Protein AF-A0A929VD58-F1 (afdb_monomer_lite)

Secondary structure (DSSP, 8-state):
-HHHHHHHHT-HHHHHHHHHHTSTT------S--TTHHHHHHHHTTTT-S------S-HHHHHHHHHHHTTT-TT----PPPP------

Radius of gyration: 15.79 Å; chains: 1; bounding box: 38×29×46 Å

Foldseek 3Di:
DCVLLVVLVVDPVSVVQLVQVVDPPGDDDDDDDDDLSVLSSQCNRPVVDPDDDDDDDDQVVQVVSQVSNCVRPVPDDDDGDDDPPPPPD

Structure (mmCIF, N/CA/C/O backbone):
data_AF-A0A929VD58-F1
#
_entry.id   AF-A0A929VD58-F1
#
loop_
_atom_site.group_PDB
_atom_site.id
_atom_site.type_symbol
_atom_site.label_atom_id
_atom_site.label_alt_id
_atom_site.label_comp_id
_atom_site.label_asym_id
_atom_site.label_entity_id
_atom_site.label_seq_id
_atom_site.pdbx_PDB_ins_code
_atom_site.Cartn_x
_atom_site.Cartn_y
_atom_site.Cartn_z
_atom_site.occupancy
_atom_site.B_iso_or_equiv
_atom_site.auth_seq_id
_atom_site.auth_comp_id
_atom_site.auth_asym_id
_atom_site.auth_atom_id
_atom_site.pdbx_PDB_model_num
ATOM 1 N N . MET A 1 1 ? -2.543 10.207 -10.403 1.00 66.75 1 MET A N 1
ATOM 2 C CA . MET A 1 1 ? -2.131 11.236 -11.404 1.00 66.75 1 MET A CA 1
ATOM 3 C C . MET A 1 1 ? -1.045 10.662 -12.310 1.00 66.75 1 MET A C 1
ATOM 5 O O . MET A 1 1 ? -0.014 10.258 -11.790 1.00 66.75 1 MET A O 1
ATOM 9 N N . LYS A 1 2 ? -1.242 10.637 -13.640 1.00 68.19 2 LYS A N 1
ATOM 10 C CA . LYS A 1 2 ? -0.310 9.975 -14.584 1.00 68.19 2 LYS A CA 1
ATOM 11 C C . LYS A 1 2 ? 1.132 10.505 -14.531 1.00 68.19 2 LYS A C 1
ATOM 13 O O . LYS A 1 2 ? 2.062 9.740 -14.740 1.00 68.19 2 LYS A O 1
ATOM 18 N N . SER A 1 3 ? 1.323 11.790 -14.230 1.00 78.69 3 SER A N 1
ATOM 19 C CA . SER A 1 3 ? 2.650 12.417 -14.146 1.00 78.69 3 SER A CA 1
ATOM 20 C C . SER A 1 3 ? 3.495 11.903 -12.980 1.00 78.69 3 SER A C 1
ATOM 22 O O . SER A 1 3 ? 4.699 11.748 -13.129 1.00 78.69 3 SER A O 1
ATOM 24 N N . ILE A 1 4 ? 2.871 11.623 -11.834 1.00 82.44 4 ILE A N 1
ATOM 25 C CA . ILE A 1 4 ? 3.575 11.181 -10.621 1.00 82.44 4 ILE A CA 1
ATOM 26 C C . ILE A 1 4 ? 3.936 9.697 -10.729 1.00 82.44 4 ILE A C 1
ATOM 28 O O . ILE A 1 4 ? 4.997 9.307 -10.269 1.00 82.44 4 ILE A O 1
ATOM 32 N N . GLN A 1 5 ? 3.100 8.908 -11.413 1.00 84.88 5 GLN A N 1
ATOM 33 C CA . GLN A 1 5 ? 3.297 7.469 -11.612 1.00 84.88 5 GLN A CA 1
ATOM 34 C C . GLN A 1 5 ? 4.352 7.131 -12.675 1.00 84.88 5 GLN A C 1
ATOM 36 O O . GLN A 1 5 ? 4.913 6.040 -12.633 1.00 84.88 5 GLN A O 1
ATOM 41 N N . ALA A 1 6 ? 4.633 8.030 -13.626 1.00 87.69 6 ALA A N 1
ATOM 42 C CA . ALA A 1 6 ? 5.539 7.751 -14.745 1.00 87.69 6 ALA A CA 1
ATOM 43 C C . ALA A 1 6 ? 6.925 7.208 -14.319 1.00 87.69 6 ALA A C 1
ATOM 45 O O . ALA A 1 6 ? 7.326 6.183 -14.869 1.00 87.69 6 ALA A O 1
ATOM 46 N N . PRO A 1 7 ? 7.604 7.765 -13.293 1.00 88.38 7 PRO A N 1
ATOM 47 C CA . PRO A 1 7 ? 8.878 7.230 -12.809 1.00 88.38 7 PRO A CA 1
ATOM 48 C C . PRO A 1 7 ? 8.811 5.779 -12.311 1.00 88.38 7 PRO A C 1
ATOM 50 O O . PRO A 1 7 ? 9.793 5.055 -12.427 1.00 88.38 7 PRO A O 1
ATOM 53 N N . LEU A 1 8 ? 7.673 5.313 -11.776 1.00 88.81 8 LEU A N 1
ATOM 54 C CA . LEU A 1 8 ? 7.545 3.918 -11.332 1.00 88.81 8 LEU A CA 1
ATOM 55 C C . LEU A 1 8 ? 7.605 2.947 -12.514 1.00 88.81 8 LEU A C 1
ATOM 57 O O . LEU A 1 8 ? 8.210 1.886 -12.400 1.00 88.81 8 LEU A O 1
ATOM 61 N N . PHE A 1 9 ? 7.042 3.319 -13.665 1.00 88.25 9 PHE A N 1
ATOM 62 C CA . PHE A 1 9 ? 7.075 2.489 -14.874 1.00 88.25 9 PHE A CA 1
ATOM 63 C C . PHE A 1 9 ? 8.458 2.425 -15.536 1.00 88.25 9 PHE A C 1
ATOM 65 O O . PHE A 1 9 ? 8.683 1.567 -16.386 1.00 88.25 9 PHE A O 1
ATOM 72 N N . GLU A 1 10 ? 9.399 3.275 -15.123 1.00 90.38 10 GLU A N 1
ATOM 73 C CA . GLU A 1 10 ? 10.802 3.200 -15.539 1.00 90.38 10 GLU A CA 1
ATOM 74 C C . GLU A 1 10 ? 11.626 2.253 -14.647 1.00 90.38 10 GLU A C 1
ATOM 76 O O . GLU A 1 10 ? 12.731 1.859 -15.021 1.00 90.38 10 GLU A O 1
ATOM 81 N N . LEU A 1 11 ? 11.098 1.840 -13.486 1.00 91.50 11 LEU A N 1
ATOM 82 C CA . LEU A 1 11 ? 11.786 0.943 -12.557 1.00 91.50 11 LEU A CA 1
ATOM 83 C C . LEU A 1 11 ? 11.567 -0.533 -12.938 1.00 91.50 11 LEU A C 1
ATOM 85 O O . LEU A 1 11 ? 10.443 -1.037 -12.832 1.00 91.50 11 LEU A O 1
ATOM 89 N N . PRO A 1 12 ? 12.631 -1.301 -13.259 1.00 92.94 12 PRO A N 1
ATOM 90 C CA . PRO A 1 12 ? 12.499 -2.719 -13.607 1.00 92.94 12 PRO A CA 1
ATOM 91 C C . PRO A 1 12 ? 11.857 -3.567 -12.500 1.00 92.94 12 PRO A C 1
ATOM 93 O O . PRO A 1 12 ? 11.106 -4.503 -12.783 1.00 92.94 12 PRO A O 1
ATOM 96 N N . ALA A 1 13 ? 12.117 -3.223 -11.233 1.00 91.38 13 ALA A N 1
ATOM 97 C CA . ALA A 1 13 ? 11.530 -3.901 -10.079 1.00 91.38 13 ALA A CA 1
ATOM 98 C C . ALA A 1 13 ? 10.000 -3.748 -10.041 1.00 91.38 13 ALA A C 1
ATOM 100 O O . ALA A 1 13 ? 9.292 -4.717 -9.778 1.00 91.38 13 ALA A O 1
ATOM 101 N N . PHE A 1 14 ? 9.486 -2.559 -10.368 1.00 91.62 14 PHE A N 1
ATOM 102 C CA . PHE A 1 14 ? 8.049 -2.293 -10.407 1.00 91.62 14 PHE A CA 1
ATOM 103 C C . PHE A 1 14 ? 7.364 -3.010 -11.575 1.00 91.62 14 PHE A C 1
ATOM 105 O O . PHE A 1 14 ? 6.313 -3.621 -11.396 1.00 91.62 14 PHE A O 1
ATOM 112 N N . LEU A 1 15 ? 7.988 -3.014 -12.757 1.00 91.25 15 LEU A N 1
ATOM 113 C CA . LEU A 1 15 ? 7.482 -3.767 -13.909 1.00 91.25 15 LEU A CA 1
ATOM 114 C C . LEU A 1 15 ? 7.416 -5.273 -13.619 1.00 91.25 15 LEU A C 1
ATOM 116 O O . LEU A 1 15 ? 6.436 -5.933 -13.961 1.00 91.25 15 LEU A O 1
ATOM 120 N N . THR A 1 16 ? 8.440 -5.806 -12.950 1.00 92.50 16 THR A N 1
ATOM 121 C CA . THR A 1 16 ? 8.476 -7.212 -12.523 1.00 92.50 16 THR A CA 1
ATOM 122 C C . THR A 1 16 ? 7.363 -7.505 -11.520 1.00 92.50 16 THR A C 1
ATOM 124 O O . THR A 1 16 ? 6.646 -8.488 -11.678 1.00 92.50 16 THR A O 1
ATOM 127 N N . LEU A 1 17 ? 7.168 -6.624 -10.536 1.00 92.31 17 LEU A N 1
ATOM 128 C CA . LEU A 1 17 ? 6.084 -6.731 -9.564 1.00 92.31 17 LEU A CA 1
ATOM 129 C C . LEU A 1 17 ? 4.708 -6.765 -10.237 1.00 92.31 17 LEU A C 1
ATOM 131 O O . LEU A 1 17 ? 3.927 -7.669 -9.951 1.00 92.31 17 LEU A O 1
ATOM 135 N N . ASN A 1 18 ? 4.412 -5.822 -11.139 1.00 89.69 18 ASN A N 1
ATOM 136 C CA . ASN A 1 18 ? 3.110 -5.769 -11.813 1.00 89.69 18 ASN A CA 1
ATOM 137 C C . ASN A 1 18 ? 2.858 -7.031 -12.641 1.00 89.69 18 ASN A C 1
ATOM 139 O O . ASN A 1 18 ? 1.771 -7.596 -12.574 1.00 89.69 18 ASN A O 1
ATOM 143 N N . LYS A 1 19 ? 3.882 -7.524 -13.343 1.00 90.81 19 LYS A N 1
ATOM 144 C CA . LYS A 1 19 ? 3.790 -8.763 -14.120 1.00 90.81 19 LYS A CA 1
ATOM 145 C C . LYS A 1 19 ? 3.530 -9.995 -13.248 1.00 90.81 19 LYS A C 1
ATOM 147 O O . LYS A 1 19 ? 2.824 -10.908 -13.667 1.00 90.81 19 LYS A O 1
ATOM 152 N N . GLU A 1 20 ? 4.100 -10.057 -12.046 1.00 92.06 20 GLU A N 1
ATOM 153 C CA . GLU A 1 20 ? 3.800 -11.144 -11.108 1.00 92.06 20 GLU A CA 1
ATOM 154 C C . GLU A 1 20 ? 2.356 -11.068 -10.595 1.00 92.06 20 GLU A C 1
ATOM 156 O O . GLU A 1 20 ? 1.707 -12.107 -10.498 1.00 92.06 20 GLU A O 1
ATOM 161 N N . LEU A 1 21 ? 1.834 -9.858 -10.353 1.00 89.50 21 LEU A N 1
ATOM 162 C CA . LEU A 1 21 ? 0.454 -9.632 -9.903 1.00 89.50 21 LEU A CA 1
ATOM 163 C C . LEU A 1 21 ? -0.624 -9.962 -10.952 1.00 89.50 21 LEU A C 1
ATOM 165 O O . LEU A 1 21 ? -1.787 -10.135 -10.590 1.00 89.50 21 LEU A O 1
ATOM 169 N N . GLU A 1 22 ? -0.269 -10.073 -12.236 1.00 88.25 22 GLU A N 1
ATOM 170 C CA . GLU A 1 22 ? -1.182 -10.540 -13.293 1.00 88.25 22 GLU A CA 1
ATOM 171 C C . GLU A 1 22 ? -1.518 -12.035 -13.165 1.00 88.25 22 GLU A C 1
ATOM 173 O O . GLU A 1 22 ? -2.515 -12.507 -13.718 1.00 88.25 22 GLU A O 1
ATOM 178 N N . LYS A 1 23 ? -0.694 -12.808 -12.446 1.00 90.69 23 LYS A N 1
ATOM 179 C CA . LYS A 1 23 ? -0.915 -14.245 -12.279 1.00 90.69 23 LYS A CA 1
ATOM 180 C C . LYS A 1 23 ? -2.017 -14.497 -11.243 1.00 90.69 23 LYS A C 1
ATOM 182 O O . LYS A 1 23 ? -2.036 -13.869 -10.182 1.00 90.69 23 LYS A O 1
ATOM 187 N N . PRO A 1 24 ? -2.918 -15.466 -11.481 1.00 88.50 24 PRO A N 1
ATOM 188 C CA . PRO A 1 24 ? -3.936 -15.815 -10.500 1.00 88.50 24 PRO A CA 1
ATOM 189 C C . PRO A 1 24 ? -3.280 -16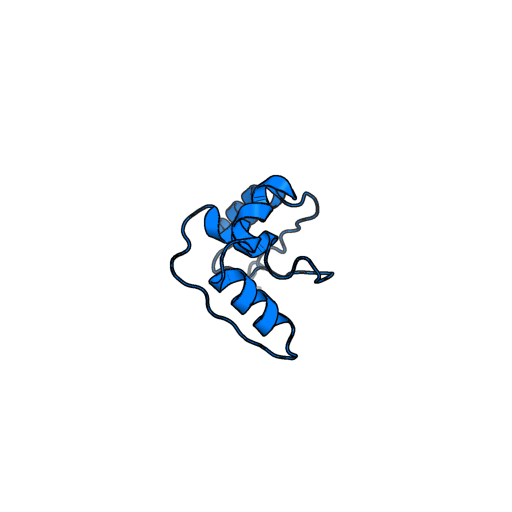.297 -9.200 1.00 88.50 24 PRO A C 1
ATOM 191 O O . PRO A 1 24 ? -2.344 -17.095 -9.225 1.00 88.50 24 PRO A O 1
ATOM 194 N N . SER A 1 25 ? -3.789 -15.815 -8.063 1.00 88.50 25 SER A N 1
ATOM 195 C CA . SER A 1 25 ? -3.311 -16.185 -6.720 1.00 88.50 25 SER A CA 1
ATOM 196 C C . SER A 1 25 ? -1.828 -15.878 -6.448 1.00 88.50 25 SER A C 1
ATOM 198 O O . SER A 1 25 ? -1.217 -16.508 -5.586 1.00 88.50 25 SER A O 1
ATOM 200 N N . SER A 1 26 ? -1.242 -14.902 -7.148 1.00 91.12 26 SER A N 1
ATOM 201 C CA . SER A 1 26 ? 0.111 -14.414 -6.869 1.00 91.12 26 SER A CA 1
ATOM 202 C C . SER A 1 26 ? 0.208 -13.689 -5.524 1.00 91.12 26 SER A C 1
ATOM 204 O O . SER A 1 26 ? -0.735 -13.018 -5.104 1.00 91.12 26 SER A O 1
ATOM 206 N N . CYS A 1 27 ? 1.385 -13.734 -4.904 1.00 92.00 27 CYS A N 1
ATOM 207 C CA . CYS A 1 27 ? 1.734 -12.915 -3.750 1.00 92.00 27 CYS A CA 1
ATOM 208 C C . CYS A 1 27 ? 3.118 -12.306 -3.984 1.00 92.00 27 CYS A C 1
ATOM 210 O O . CYS A 1 27 ? 4.044 -13.017 -4.374 1.00 92.00 27 CYS A O 1
ATOM 212 N N . VAL A 1 28 ? 3.253 -11.001 -3.751 1.00 92.19 28 VAL A N 1
ATOM 213 C CA . VAL A 1 28 ? 4.516 -10.272 -3.897 1.00 92.19 28 VAL A CA 1
ATOM 214 C C . VAL A 1 28 ? 4.798 -9.516 -2.606 1.00 92.19 28 VAL A C 1
ATOM 216 O O . VAL A 1 28 ? 3.908 -8.878 -2.045 1.00 92.19 28 VAL A O 1
ATOM 219 N N . GLN A 1 29 ? 6.048 -9.572 -2.153 1.00 92.69 29 GLN A N 1
ATOM 220 C CA . GLN A 1 29 ? 6.545 -8.767 -1.044 1.00 92.69 29 GLN A CA 1
ATOM 221 C C . GLN A 1 29 ? 7.418 -7.639 -1.588 1.00 92.69 29 GLN A C 1
ATOM 223 O O . GLN A 1 29 ? 8.283 -7.867 -2.432 1.00 92.69 29 GLN A O 1
ATOM 228 N N . VAL A 1 30 ? 7.209 -6.433 -1.067 1.00 90.94 30 VAL A N 1
ATOM 229 C CA . VAL A 1 30 ? 8.046 -5.264 -1.348 1.00 90.94 30 VAL A CA 1
ATOM 230 C C . VAL A 1 30 ? 8.670 -4.788 -0.051 1.00 90.94 30 VAL A C 1
ATOM 232 O O . VAL A 1 30 ? 7.984 -4.703 0.967 1.00 90.94 30 VAL A O 1
ATOM 235 N N . ASP A 1 31 ? 9.956 -4.461 -0.104 1.00 90.44 31 ASP A N 1
ATOM 236 C CA . ASP A 1 31 ? 10.703 -3.885 1.008 1.00 90.44 31 ASP A CA 1
ATOM 237 C C . ASP A 1 31 ? 11.475 -2.637 0.548 1.00 90.44 31 ASP A C 1
ATOM 239 O O . ASP A 1 31 ? 11.678 -2.425 -0.648 1.00 90.44 31 ASP A O 1
ATOM 243 N N . GLY A 1 32 ? 11.870 -1.793 1.500 1.00 87.19 32 GLY A N 1
ATOM 244 C CA . GLY A 1 32 ? 12.650 -0.578 1.257 1.00 87.19 32 GLY A CA 1
ATOM 245 C C . GLY A 1 32 ? 11.833 0.690 0.990 1.00 87.19 32 GLY A C 1
ATOM 246 O O . GLY A 1 32 ? 12.418 1.760 0.878 1.00 87.19 32 GLY A O 1
ATOM 247 N N . CYS A 1 33 ? 10.499 0.615 0.935 1.00 86.25 33 CYS A N 1
ATOM 248 C CA . CYS A 1 33 ? 9.649 1.801 0.770 1.00 86.25 33 CYS A CA 1
ATOM 249 C C . CYS A 1 33 ? 9.402 2.510 2.107 1.00 86.25 33 CYS A C 1
ATOM 251 O O . CYS A 1 33 ? 9.020 1.873 3.097 1.00 86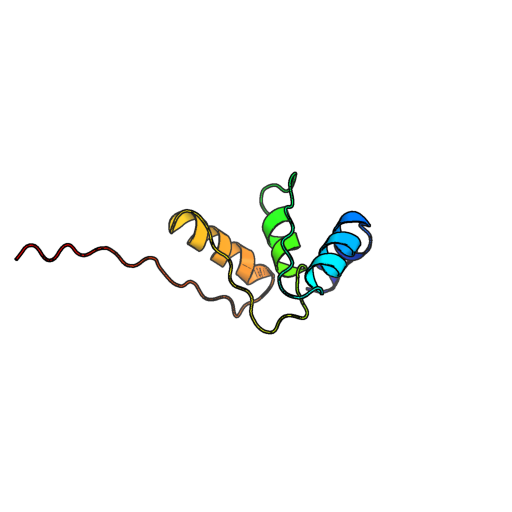.25 33 CYS A O 1
ATOM 253 N N . THR A 1 34 ? 9.504 3.840 2.133 1.00 84.38 34 THR A N 1
ATOM 254 C CA . THR A 1 34 ? 9.284 4.645 3.347 1.00 84.38 34 THR A CA 1
ATOM 255 C C . THR A 1 34 ? 8.268 5.769 3.138 1.00 84.38 34 THR A C 1
ATOM 257 O O . THR A 1 34 ? 8.083 6.274 2.036 1.00 84.38 34 THR A O 1
ATOM 260 N N . GLY A 1 35 ? 7.550 6.141 4.206 1.00 81.44 35 GLY A N 1
ATOM 261 C CA . GLY A 1 35 ? 6.611 7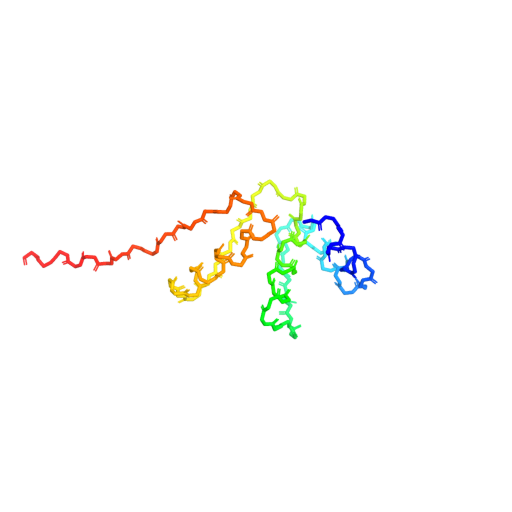.270 4.185 1.00 81.44 35 GLY A CA 1
ATOM 262 C C . GLY A 1 35 ? 5.599 7.223 3.031 1.00 81.44 35 GLY A C 1
ATOM 263 O O . GLY A 1 35 ? 4.852 6.251 2.888 1.00 81.44 35 GLY A O 1
ATOM 264 N N . SER A 1 36 ? 5.601 8.282 2.220 1.00 80.81 36 SER A N 1
ATOM 265 C CA . SER A 1 36 ? 4.706 8.507 1.078 1.00 80.81 36 SER A CA 1
ATOM 266 C C . SER A 1 36 ? 5.006 7.624 -0.139 1.00 80.81 36 SER A C 1
ATOM 268 O O . SER A 1 36 ? 4.119 7.421 -0.969 1.00 80.81 36 SER A O 1
ATOM 270 N N . GLU A 1 37 ? 6.203 7.034 -0.232 1.00 85.75 37 GLU A N 1
ATOM 271 C CA . GLU A 1 37 ? 6.560 6.111 -1.320 1.00 85.75 37 GLU A CA 1
ATOM 272 C C . GLU A 1 37 ? 5.666 4.871 -1.309 1.00 85.75 37 GLU A C 1
ATOM 274 O O . GLU A 1 37 ? 5.296 4.365 -2.365 1.00 85.75 37 GLU A O 1
ATOM 279 N N . LYS A 1 38 ? 5.259 4.411 -0.116 1.00 88.38 38 LYS A N 1
ATOM 280 C CA . LYS A 1 38 ? 4.348 3.268 0.035 1.00 88.38 38 LYS A CA 1
ATOM 281 C C . LYS A 1 38 ? 3.017 3.531 -0.651 1.00 88.38 38 LYS A C 1
ATOM 283 O O . LYS A 1 38 ? 2.532 2.679 -1.381 1.00 88.38 38 LYS A O 1
ATOM 288 N N . LEU A 1 39 ? 2.446 4.711 -0.430 1.00 88.06 39 LEU A N 1
ATOM 289 C CA . LEU A 1 39 ? 1.176 5.096 -1.034 1.00 88.06 39 LEU A CA 1
ATOM 290 C C . LEU A 1 39 ? 1.294 5.302 -2.534 1.00 88.06 39 LEU A C 1
ATOM 292 O O . LEU A 1 39 ? 0.417 4.865 -3.271 1.00 88.06 39 LEU A O 1
ATOM 296 N N . HIS A 1 40 ? 2.387 5.920 -2.978 1.00 88.75 40 HIS A N 1
ATOM 297 C CA . HIS A 1 40 ? 2.650 6.071 -4.398 1.00 88.75 40 HIS A CA 1
ATOM 298 C C . HIS A 1 40 ? 2.718 4.706 -5.096 1.00 88.75 40 HIS A C 1
ATOM 300 O O . HIS A 1 40 ? 2.072 4.492 -6.121 1.00 88.75 40 HIS A O 1
ATOM 306 N N . LEU A 1 41 ? 3.439 3.759 -4.492 1.00 90.06 41 LEU A N 1
ATOM 307 C CA . LEU A 1 41 ? 3.518 2.390 -4.971 1.00 90.06 41 LEU A CA 1
ATOM 308 C C . LEU A 1 41 ? 2.145 1.706 -4.937 1.00 90.06 41 LEU A C 1
ATOM 310 O O . LEU A 1 41 ? 1.748 1.123 -5.934 1.00 90.06 41 LEU A O 1
ATOM 314 N N . MET A 1 42 ? 1.397 1.803 -3.836 1.00 88.31 42 MET A N 1
ATOM 315 C CA . MET A 1 42 ? 0.056 1.216 -3.694 1.00 88.31 42 MET A CA 1
ATOM 316 C C . MET A 1 42 ? -0.948 1.756 -4.723 1.00 88.31 42 MET A C 1
ATOM 318 O O . MET A 1 42 ? -1.789 0.998 -5.202 1.00 88.31 42 MET A O 1
ATOM 322 N N . ASP A 1 43 ? -0.867 3.044 -5.068 1.00 87.44 43 ASP A N 1
ATOM 323 C CA . ASP A 1 43 ? -1.721 3.661 -6.084 1.00 87.44 43 ASP A CA 1
ATOM 324 C C . ASP A 1 43 ? -1.330 3.272 -7.517 1.00 87.44 43 ASP A C 1
ATOM 326 O O . ASP A 1 43 ? -2.194 3.152 -8.385 1.00 87.44 43 ASP A O 1
ATOM 330 N N . ALA A 1 44 ? -0.047 3.061 -7.795 1.00 88.81 44 ALA A N 1
ATOM 331 C CA . ALA A 1 44 ? 0.387 2.611 -9.114 1.00 88.81 44 ALA A CA 1
ATOM 332 C C . ALA A 1 44 ? 0.208 1.094 -9.293 1.00 88.81 44 ALA A C 1
ATOM 334 O O . ALA A 1 44 ? -0.121 0.627 -10.385 1.00 88.81 44 ALA A O 1
ATOM 335 N N . CYS A 1 45 ? 0.409 0.322 -8.223 1.00 87.69 45 CYS A N 1
ATOM 336 C CA . CYS A 1 45 ? 0.222 -1.121 -8.205 1.00 87.69 45 CYS A CA 1
ATOM 337 C C . CYS A 1 45 ? -1.229 -1.467 -8.507 1.00 87.69 45 CYS A C 1
ATOM 339 O O . CYS A 1 45 ? -2.166 -0.977 -7.861 1.00 87.69 45 CYS A O 1
ATOM 341 N N . GLY A 1 46 ? -1.406 -2.368 -9.472 1.00 74.88 46 GLY A N 1
ATOM 342 C CA . GLY A 1 46 ? -2.726 -2.884 -9.777 1.00 74.88 46 GLY A CA 1
ATOM 343 C C . GLY A 1 46 ? -3.708 -1.794 -10.204 1.00 74.88 46 GLY A C 1
ATOM 344 O O . GLY A 1 46 ? -4.887 -1.870 -9.865 1.00 74.88 46 GLY A O 1
ATOM 345 N N . ALA A 1 47 ? -3.216 -0.771 -10.912 1.00 75.94 47 ALA A N 1
ATOM 346 C CA . ALA A 1 47 ? -4.034 0.287 -11.503 1.00 75.94 47 ALA A CA 1
ATOM 347 C C . ALA A 1 47 ? -5.152 -0.262 -12.413 1.00 75.94 47 ALA A C 1
ATOM 349 O O . ALA A 1 47 ? -6.184 0.386 -12.573 1.00 75.94 47 ALA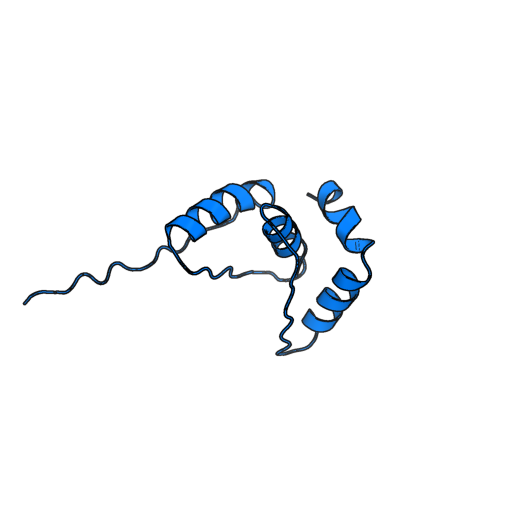 A O 1
ATOM 350 N N . ASP A 1 48 ? -4.975 -1.474 -12.946 1.00 79.75 48 ASP A N 1
ATOM 351 C CA . ASP A 1 48 ? -5.968 -2.172 -13.766 1.00 79.75 48 ASP A CA 1
ATOM 352 C C . ASP A 1 48 ? -7.019 -2.942 -12.941 1.00 79.75 48 ASP A C 1
ATOM 354 O O . ASP A 1 48 ? -8.025 -3.408 -13.484 1.00 79.75 48 ASP A O 1
ATOM 358 N N . PHE A 1 49 ? -6.847 -3.071 -11.618 1.00 83.44 49 PHE A N 1
ATOM 359 C CA . PHE A 1 49 ? -7.863 -3.683 -10.765 1.00 83.44 49 PHE A CA 1
ATOM 360 C C . PHE A 1 49 ? -9.000 -2.705 -10.488 1.00 83.44 49 PHE A C 1
ATOM 362 O O . PHE A 1 49 ? -8.805 -1.587 -10.015 1.00 83.44 49 PHE A O 1
ATOM 369 N N . ARG A 1 50 ? -10.235 -3.183 -10.670 1.00 84.56 50 ARG A N 1
ATOM 370 C CA . ARG A 1 50 ? -11.451 -2.412 -10.371 1.00 84.56 50 ARG A CA 1
ATOM 371 C C . ARG A 1 50 ? -11.532 -1.956 -8.910 1.00 84.56 50 ARG A C 1
ATOM 373 O O . ARG A 1 50 ? -12.176 -0.952 -8.611 1.00 84.56 50 ARG A O 1
ATOM 380 N N . SER A 1 51 ? -10.981 -2.730 -7.981 1.00 86.12 51 SER A N 1
ATOM 381 C CA . SER A 1 51 ? -11.072 -2.452 -6.548 1.00 86.12 51 SER A CA 1
ATOM 382 C C . SER A 1 51 ? -9.822 -2.941 -5.836 1.00 86.12 51 SER A C 1
ATOM 384 O O . SER A 1 51 ? -9.306 -4.012 -6.147 1.00 86.12 51 SER A O 1
ATOM 386 N N . ARG A 1 52 ? -9.356 -2.150 -4.869 1.00 89.06 52 ARG A N 1
ATOM 387 C CA . ARG A 1 52 ? -8.152 -2.418 -4.080 1.00 89.06 52 ARG A CA 1
ATOM 388 C C . ARG A 1 52 ? -8.500 -2.316 -2.603 1.00 89.06 52 ARG A C 1
ATOM 390 O O . ARG A 1 52 ? -9.205 -1.394 -2.201 1.00 89.06 52 ARG A O 1
ATOM 397 N N . ILE A 1 53 ? -8.019 -3.271 -1.811 1.00 92.12 53 ILE A N 1
ATOM 398 C CA . ILE A 1 53 ? -8.218 -3.296 -0.361 1.00 92.12 53 ILE A CA 1
ATOM 399 C C . ILE A 1 53 ? -6.857 -3.091 0.293 1.00 92.12 53 ILE A C 1
ATOM 401 O O . ILE A 1 53 ? -5.942 -3.888 0.100 1.00 92.12 53 ILE A O 1
ATOM 405 N N . LEU A 1 54 ? -6.739 -2.017 1.067 1.00 91.81 54 LEU A N 1
ATOM 406 C CA . LEU A 1 54 ? -5.563 -1.715 1.873 1.00 91.81 54 LEU A CA 1
ATOM 407 C C . LEU A 1 54 ? -5.855 -2.123 3.315 1.00 91.81 54 LEU A C 1
ATOM 409 O O . LEU A 1 54 ? -6.810 -1.636 3.917 1.00 91.81 54 LEU A O 1
ATOM 413 N N . VAL A 1 55 ? -5.033 -3.016 3.863 1.00 93.25 55 VAL A N 1
ATOM 414 C CA . VAL A 1 55 ? -5.146 -3.485 5.249 1.00 93.25 55 VAL A CA 1
ATOM 415 C C . VAL A 1 55 ? -3.929 -3.005 6.026 1.00 93.25 55 VAL A C 1
ATOM 417 O O . VAL A 1 55 ? -2.798 -3.121 5.559 1.00 93.25 55 VAL A O 1
ATOM 420 N N . THR A 1 56 ? -4.158 -2.452 7.214 1.00 93.06 56 THR A N 1
ATOM 421 C CA . THR A 1 56 ? -3.102 -1.968 8.106 1.00 93.06 56 THR A CA 1
ATOM 422 C C . THR A 1 56 ? -3.412 -2.327 9.558 1.00 93.06 56 THR A C 1
ATOM 424 O O . THR A 1 56 ? -4.498 -2.808 9.869 1.00 93.06 56 THR A O 1
ATOM 427 N N . TYR A 1 57 ? -2.441 -2.125 10.444 1.00 92.44 57 TYR A N 1
ATOM 428 C CA . TYR A 1 57 ? -2.440 -2.655 11.809 1.00 92.44 57 TYR A CA 1
ATOM 429 C C . TYR A 1 57 ? -3.207 -1.809 12.839 1.00 92.44 57 TYR A C 1
ATOM 431 O O . TYR A 1 57 ? -3.372 -2.256 13.971 1.00 92.44 57 TYR A O 1
ATOM 439 N N . SER A 1 58 ? -3.638 -0.586 12.509 1.00 92.81 58 SER A N 1
ATOM 440 C CA . SER A 1 58 ? -4.388 0.263 13.445 1.00 92.81 58 SER A CA 1
ATOM 441 C C . SER A 1 58 ? -5.315 1.253 12.747 1.00 92.81 58 SER A C 1
ATOM 443 O O . SER A 1 58 ? -5.046 1.692 11.628 1.00 92.81 58 SER A O 1
ATOM 445 N N . ASP A 1 59 ? -6.368 1.672 13.453 1.00 92.00 59 ASP A N 1
ATOM 446 C CA . ASP A 1 59 ? -7.303 2.694 12.969 1.00 92.00 59 ASP A CA 1
ATOM 447 C C . ASP A 1 59 ? -6.629 4.045 12.740 1.00 92.00 59 ASP A C 1
ATOM 449 O O . ASP A 1 59 ? -6.945 4.737 11.773 1.00 92.00 59 ASP A O 1
ATOM 453 N N . LEU A 1 60 ? -5.680 4.424 13.606 1.00 93.12 60 LEU A N 1
ATOM 454 C CA . LEU A 1 60 ? -4.897 5.645 13.418 1.00 93.12 60 LEU A CA 1
ATOM 455 C C . LEU A 1 60 ? -4.130 5.577 12.095 1.00 93.12 60 LEU A C 1
ATOM 457 O O . LEU A 1 60 ? -4.237 6.487 11.278 1.00 93.12 60 LEU A O 1
ATOM 461 N N . ARG A 1 61 ? -3.439 4.458 11.840 1.00 92.38 61 ARG A N 1
ATOM 462 C CA . ARG A 1 61 ? -2.690 4.285 10.597 1.00 92.38 61 ARG A CA 1
ATOM 463 C C . ARG A 1 61 ? -3.611 4.240 9.381 1.00 92.38 61 ARG A C 1
ATOM 465 O O . ARG A 1 61 ? -3.244 4.736 8.323 1.00 92.38 61 ARG A O 1
ATOM 472 N N . ALA A 1 62 ? -4.802 3.662 9.512 1.00 93.44 62 ALA A N 1
ATOM 473 C CA . ALA A 1 62 ? -5.782 3.620 8.433 1.00 93.44 62 ALA A CA 1
ATOM 474 C C . ALA A 1 62 ? -6.318 5.020 8.082 1.00 93.44 62 ALA A C 1
ATOM 476 O O . ALA A 1 62 ? -6.511 5.320 6.905 1.00 93.44 62 ALA A O 1
ATOM 477 N N . LYS A 1 63 ? -6.502 5.896 9.080 1.00 93.75 63 LYS A N 1
ATOM 478 C CA . LYS A 1 63 ? -6.873 7.306 8.872 1.00 93.75 63 LYS A CA 1
ATOM 479 C C . LYS A 1 63 ? -5.762 8.097 8.179 1.00 93.75 63 LYS A C 1
ATOM 481 O O . LYS A 1 63 ? -6.057 8.786 7.212 1.00 93.75 63 LYS A O 1
ATOM 486 N N . GLU A 1 64 ? -4.509 7.936 8.608 1.00 92.69 64 GLU A N 1
ATOM 487 C CA . GLU A 1 64 ? -3.349 8.548 7.933 1.00 92.69 64 GLU A CA 1
ATOM 488 C C . GLU A 1 64 ? -3.274 8.116 6.460 1.00 92.69 64 GLU A C 1
ATOM 490 O O . GLU A 1 64 ? -3.189 8.948 5.561 1.00 92.69 64 GLU A O 1
ATOM 495 N N . LEU A 1 65 ? -3.398 6.808 6.194 1.00 92.00 65 LEU A N 1
ATOM 496 C CA . LEU A 1 65 ? -3.409 6.279 4.828 1.00 92.00 65 LEU A CA 1
ATOM 497 C C . LEU A 1 65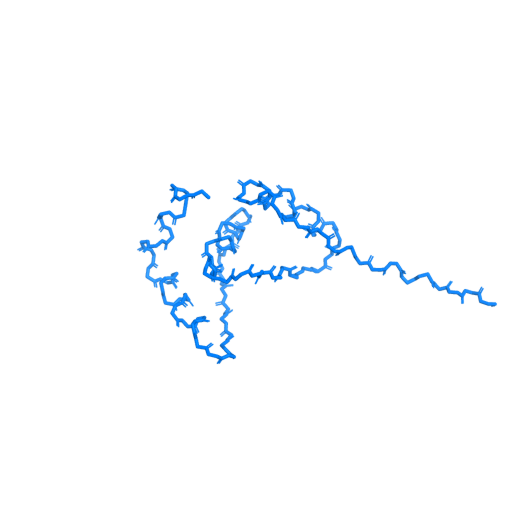 ? -4.583 6.820 4.003 1.00 92.00 65 LEU A C 1
ATOM 499 O O . LEU A 1 65 ? -4.411 7.067 2.815 1.00 92.00 65 LEU A O 1
ATOM 503 N N . LEU A 1 66 ? -5.768 6.996 4.598 1.00 92.94 66 LEU A N 1
ATOM 504 C CA . LEU A 1 66 ? -6.927 7.575 3.914 1.00 92.94 66 LEU A CA 1
ATOM 505 C C . LEU A 1 66 ? -6.651 9.023 3.480 1.00 92.94 66 LEU A C 1
ATOM 507 O O . LEU A 1 66 ? -7.008 9.398 2.362 1.00 92.94 66 LEU A O 1
ATOM 511 N N . GLU A 1 67 ? -6.055 9.836 4.351 1.00 91.88 67 GLU A N 1
ATOM 512 C CA . GLU A 1 67 ? -5.718 11.230 4.041 1.00 91.88 67 GLU A CA 1
ATOM 513 C C . GLU A 1 67 ? -4.698 11.319 2.905 1.00 91.88 67 GLU A C 1
ATOM 515 O O . GLU A 1 67 ? -4.934 12.034 1.929 1.00 91.88 67 GLU A O 1
ATOM 520 N N . ASP A 1 68 ? -3.636 10.517 2.973 1.00 90.56 68 ASP A N 1
ATOM 521 C CA . ASP A 1 68 ? -2.619 10.462 1.924 1.00 90.56 68 ASP A CA 1
ATOM 522 C C . ASP A 1 68 ? -3.185 9.898 0.608 1.00 90.56 68 ASP A C 1
ATOM 524 O O . ASP A 1 68 ? -2.877 10.392 -0.478 1.00 90.56 68 ASP A O 1
ATOM 528 N N . ALA A 1 69 ? -4.042 8.871 0.666 1.00 89.81 69 ALA A N 1
ATOM 529 C CA . ALA A 1 69 ? -4.578 8.207 -0.526 1.00 89.81 69 ALA A CA 1
ATOM 530 C C . ALA A 1 69 ? -5.499 9.125 -1.332 1.00 89.81 69 ALA A C 1
ATOM 532 O O . ALA A 1 69 ? -5.532 9.041 -2.562 1.00 89.81 69 ALA A O 1
ATOM 533 N N . ARG A 1 70 ? -6.187 10.058 -0.660 1.00 90.31 70 ARG A N 1
ATOM 534 C CA . ARG A 1 70 ? -7.051 11.067 -1.294 1.00 90.31 70 ARG A CA 1
ATOM 535 C C . ARG A 1 70 ? -6.317 12.002 -2.246 1.00 90.31 70 ARG A C 1
ATOM 537 O O . ARG A 1 70 ? -6.955 12.600 -3.115 1.00 90.31 70 ARG A O 1
ATOM 544 N N . PHE A 1 71 ? -4.997 12.122 -2.109 1.00 88.25 71 PHE A N 1
ATOM 545 C CA . PHE A 1 71 ? -4.167 12.829 -3.077 1.00 88.25 71 PHE A CA 1
ATOM 546 C C . PHE A 1 71 ? -4.163 12.135 -4.449 1.00 88.25 71 PHE A C 1
ATOM 548 O O . PHE A 1 71 ? -4.152 12.806 -5.484 1.00 88.25 71 PHE A O 1
ATOM 555 N N . TYR A 1 72 ? -4.205 10.800 -4.466 1.00 86.00 72 TYR A N 1
ATOM 556 C CA . TYR A 1 72 ? -4.141 9.989 -5.681 1.00 86.00 72 TYR A CA 1
ATOM 557 C C . TYR A 1 72 ? -5.525 9.665 -6.252 1.00 86.00 72 TYR A C 1
ATOM 559 O O . TYR A 1 72 ? -5.734 9.821 -7.459 1.00 86.00 72 TYR A O 1
ATOM 567 N N . ASP A 1 73 ? -6.467 9.279 -5.387 1.00 86.31 73 ASP A N 1
ATOM 568 C CA . ASP A 1 73 ? -7.853 8.960 -5.733 1.00 86.31 73 ASP A CA 1
ATOM 569 C C . ASP A 1 73 ? -8.814 9.517 -4.675 1.00 86.31 73 ASP A C 1
ATOM 571 O O . ASP A 1 73 ? -8.713 9.228 -3.486 1.00 86.31 73 ASP A O 1
ATOM 575 N N . ARG A 1 74 ? -9.797 10.311 -5.104 1.00 87.25 74 ARG A N 1
ATOM 576 C CA . ARG A 1 74 ? -10.791 10.901 -4.195 1.00 87.25 74 ARG A CA 1
ATOM 577 C C . ARG A 1 74 ? -11.842 9.895 -3.720 1.00 87.25 74 ARG A C 1
ATOM 579 O O . ARG A 1 74 ? -12.519 10.174 -2.734 1.00 87.25 74 ARG A O 1
ATOM 586 N N . ASN A 1 75 ? -11.975 8.746 -4.382 1.00 89.50 75 ASN A N 1
ATOM 587 C CA . ASN A 1 75 ? -12.986 7.725 -4.094 1.00 89.50 75 ASN A CA 1
ATOM 588 C C . ASN A 1 75 ? -12.505 6.655 -3.098 1.00 89.50 75 ASN A C 1
ATOM 590 O O . ASN A 1 75 ? -12.971 5.517 -3.121 1.00 89.50 75 ASN A O 1
ATOM 594 N N . VAL A 1 76 ? -11.574 7.006 -2.210 1.00 91.06 76 VAL A N 1
ATOM 595 C CA . VAL A 1 76 ? -11.067 6.101 -1.173 1.00 91.06 76 VAL A CA 1
ATOM 596 C C . VAL A 1 76 ? -11.983 6.152 0.049 1.00 91.06 76 VAL A C 1
ATOM 598 O O . VAL A 1 76 ? -12.304 7.224 0.571 1.00 91.06 76 VAL A O 1
ATOM 601 N N . LEU A 1 77 ? -12.392 4.974 0.519 1.00 94.12 77 LEU A N 1
ATOM 602 C CA . LEU A 1 77 ? -13.255 4.795 1.683 1.00 94.12 77 LEU A CA 1
ATOM 603 C C . LEU A 1 77 ? -12.482 4.111 2.811 1.00 94.12 77 LEU A C 1
ATOM 605 O O . LEU A 1 77 ? -11.681 3.211 2.567 1.00 94.12 77 LEU A O 1
ATOM 609 N N . LEU A 1 78 ? -12.763 4.515 4.050 1.00 94.50 78 LEU A N 1
ATOM 610 C CA . LEU A 1 78 ? -12.258 3.851 5.247 1.00 94.50 78 LEU A CA 1
ATOM 611 C C . LEU A 1 78 ? -13.365 2.984 5.842 1.00 94.50 78 LEU A C 1
ATOM 613 O O . LEU A 1 78 ? -14.430 3.491 6.195 1.00 94.50 78 LEU A O 1
ATOM 617 N N . TYR A 1 79 ? -13.094 1.688 5.974 1.00 92.69 79 TYR A N 1
ATOM 618 C CA . TYR A 1 79 ? -13.920 0.780 6.760 1.00 92.69 79 TYR A CA 1
ATOM 619 C C . TYR A 1 79 ? -13.347 0.722 8.186 1.00 92.69 79 TYR A C 1
ATOM 621 O O . TYR A 1 79 ? -12.262 0.165 8.360 1.00 92.69 79 TYR A O 1
ATOM 629 N N . PRO A 1 80 ? -14.003 1.343 9.185 1.00 88.19 80 PRO A N 1
ATOM 630 C CA . PRO A 1 80 ? -13.462 1.416 10.538 1.00 88.19 80 PRO A CA 1
ATOM 631 C C . PRO A 1 80 ? -13.447 0.033 11.194 1.00 88.19 80 PRO A C 1
ATOM 633 O O . PRO A 1 80 ? -14.328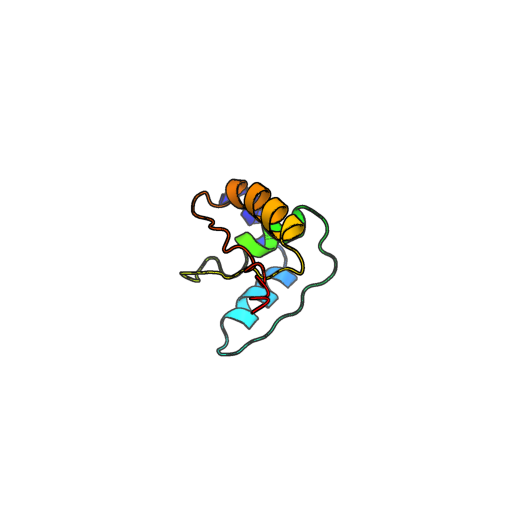 -0.794 10.927 1.00 88.19 80 PRO A O 1
ATOM 636 N N . ALA A 1 81 ? -12.481 -0.213 12.084 1.00 85.69 81 ALA A N 1
ATOM 637 C CA . ALA A 1 81 ? -12.573 -1.365 12.966 1.00 85.69 81 ALA A CA 1
ATOM 638 C C . ALA A 1 81 ? -13.874 -1.285 13.777 1.00 85.69 81 ALA A C 1
ATOM 640 O O . ALA A 1 81 ? -14.352 -0.208 14.142 1.00 85.69 81 ALA A O 1
ATOM 641 N N . LYS A 1 82 ? -14.483 -2.442 14.035 1.00 81.69 82 LYS A N 1
ATOM 642 C CA . LYS A 1 82 ? -15.603 -2.503 14.969 1.00 81.69 82 LYS A CA 1
ATOM 643 C C . LYS A 1 82 ? -15.035 -2.433 16.375 1.00 81.69 82 LYS A C 1
ATOM 645 O O . LYS A 1 82 ? -14.239 -3.297 16.741 1.00 81.69 82 LYS A O 1
ATOM 650 N N . ASP A 1 83 ? -15.508 -1.478 17.164 1.00 74.06 83 ASP A N 1
ATOM 651 C CA . ASP A 1 83 ? -15.363 -1.572 18.607 1.00 74.06 83 ASP A CA 1
ATOM 652 C C . ASP A 1 83 ? -16.058 -2.861 19.049 1.00 74.06 83 ASP A C 1
ATOM 654 O O . ASP A 1 83 ? -17.250 -3.072 18.795 1.00 74.06 83 ASP A O 1
ATOM 658 N N . LEU A 1 84 ? -15.298 -3.764 19.668 1.00 65.38 84 LEU A N 1
ATOM 659 C CA . LEU A 1 84 ? -15.862 -4.866 20.433 1.00 65.38 84 LEU A CA 1
ATOM 660 C C . LEU A 1 84 ? -16.564 -4.234 21.631 1.00 65.38 84 LEU A C 1
ATOM 662 O O . LEU A 1 84 ? -15.992 -4.089 22.709 1.00 65.38 84 LEU A O 1
ATOM 666 N N . ILE A 1 85 ? -17.808 -3.808 21.424 1.00 65.12 85 ILE A N 1
ATOM 667 C CA . ILE A 1 85 ? -18.698 -3.467 22.519 1.00 65.12 85 ILE A CA 1
ATOM 668 C C . ILE A 1 85 ? -18.948 -4.798 23.218 1.00 65.12 85 ILE A C 1
ATOM 670 O O . ILE A 1 85 ? -19.736 -5.626 22.757 1.00 65.12 85 ILE A O 1
ATOM 674 N N . PHE A 1 86 ? -18.195 -5.054 24.286 1.00 59.69 86 PHE A N 1
ATOM 675 C CA . PHE A 1 86 ? -18.522 -6.122 25.207 1.00 59.69 86 PHE A CA 1
ATOM 676 C C . PHE A 1 86 ? -19.923 -5.805 25.718 1.00 59.69 86 PHE A C 1
ATOM 678 O O . PHE A 1 86 ? -20.110 -4.869 26.494 1.00 59.69 86 PHE A O 1
ATOM 685 N N . TYR A 1 87 ? -20.919 -6.555 25.252 1.00 58.03 87 TYR A N 1
ATOM 686 C CA . TYR A 1 87 ? -22.172 -6.667 25.976 1.00 58.03 87 TYR A CA 1
ATOM 687 C C . TYR A 1 87 ? -21.812 -7.290 27.327 1.00 58.03 87 TYR A C 1
ATOM 689 O O . TYR A 1 87 ? -21.716 -8.509 27.450 1.00 58.03 87 TYR A O 1
ATOM 697 N N . GLN A 1 88 ? -21.528 -6.456 28.328 1.00 56.12 88 GLN A N 1
ATOM 698 C CA . GLN A 1 88 ? -21.724 -6.860 29.710 1.00 56.12 88 GLN A CA 1
ATOM 699 C C . GLN A 1 88 ? -23.235 -7.029 29.867 1.00 56.12 88 GLN A C 1
ATOM 701 O O . GLN A 1 88 ? -23.972 -6.044 29.921 1.00 56.12 88 GLN A O 1
ATOM 706 N N . ALA A 1 89 ? -23.673 -8.285 29.788 1.00 55.78 89 ALA A N 1
ATOM 707 C CA . ALA A 1 89 ? -24.979 -8.719 30.262 1.00 55.78 89 ALA A CA 1
ATOM 708 C C . ALA A 1 89 ? -24.962 -8.805 31.792 1.00 55.78 89 ALA A C 1
ATOM 710 O O . ALA A 1 89 ? -23.899 -9.187 32.339 1.00 55.78 89 ALA A O 1
#

Sequence (89 aa):
MKSIQAPLFELPAFLTLNKELEKPSSCVQVDGCTGSEKLHLMDACGADFRSRILVTYSDLRAKELLEDARFYDRNVLLYPAKDLIFYQA

pLDDT: mean 86.32, std 8.86, range [55.78, 94.5]